Protein AF-A0A1J3IQB8-F1 (afdb_monomer_lite)

Radius of gyration: 18.49 Å; chains: 1; bounding box: 50×34×53 Å

Secondary structure (DSSP, 8-state):
-HHHHHHHSHHHHTT-HHHHHHHHHHHHHHHTSHHHHHHHHHHHHHHHHHHHHHHTS---------------------STTTT----S----EEEEEEETTEEEEEEESS---EEEETTEEEE---SS-B--

Foldseek 3Di:
DLVVQLVPDVCVVVVNSQVSNVVSVVVVLVLCAADNVVVVVVVVVVVVVVVVVCVVDDDDDDPDDDDDDDPPPSDQDDDPRRGGNGDPDDDWDWDWDDDDPDIDIDTDPDDFDWDDDPNDIDGDPPDDDDDD

Structure (mmCIF, N/CA/C/O backbone):
data_AF-A0A1J3IQB8-F1
#
_entry.id   AF-A0A1J3IQB8-F1
#
loop_
_atom_site.group_PDB
_atom_site.id
_atom_site.type_symbol
_atom_site.label_atom_id
_atom_site.label_alt_id
_atom_site.label_comp_id
_atom_site.label_asym_id
_atom_site.label_entity_id
_atom_site.label_seq_id
_atom_site.pdbx_PDB_ins_code
_atom_site.Cartn_x
_atom_site.Cartn_y
_atom_site.Cartn_z
_atom_site.occupancy
_atom_site.B_iso_or_equiv
_atom_site.auth_seq_id
_atom_site.auth_comp_id
_atom_site.auth_asym_id
_atom_site.auth_atom_id
_atom_site.pdbx_PDB_model_num
ATOM 1 N N . TYR A 1 1 ? 1.438 7.984 -3.383 1.00 87.06 1 TYR A N 1
ATOM 2 C CA . TYR A 1 1 ? 0.913 6.784 -4.051 1.00 87.06 1 TYR A CA 1
ATOM 3 C C . TYR A 1 1 ? -0.105 6.001 -3.226 1.00 87.06 1 TYR A C 1
ATOM 5 O O . TYR A 1 1 ? -1.268 6.092 -3.584 1.00 87.06 1 TYR A O 1
ATOM 13 N N . LEU A 1 2 ? 0.22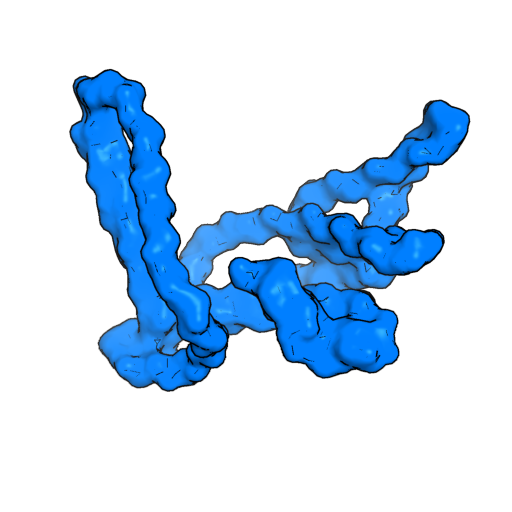1 5.316 -2.115 1.00 90.19 2 LEU A N 1
ATOM 14 C CA . LEU A 1 2 ? -0.756 4.414 -1.456 1.00 90.19 2 LEU A CA 1
ATOM 15 C C . LEU A 1 2 ? -2.108 5.072 -1.109 1.00 90.19 2 LEU A C 1
ATOM 17 O O . LEU A 1 2 ? -3.153 4.547 -1.469 1.00 90.19 2 LEU A O 1
ATOM 21 N N . HIS A 1 3 ? -2.112 6.248 -0.472 1.00 90.88 3 HIS A N 1
ATOM 22 C CA . HIS A 1 3 ? -3.360 6.948 -0.134 1.00 90.88 3 HIS A CA 1
ATOM 23 C C . HIS A 1 3 ? -4.177 7.365 -1.372 1.00 90.88 3 HIS A C 1
ATOM 25 O O . HIS A 1 3 ? -5.402 7.320 -1.328 1.00 90.88 3 HIS A O 1
ATOM 31 N N . GLN A 1 4 ? -3.520 7.732 -2.479 1.00 92.12 4 GLN A N 1
ATOM 32 C CA . GLN A 1 4 ? -4.192 8.044 -3.746 1.00 92.12 4 GLN A CA 1
ATOM 33 C C . GLN A 1 4 ? -4.821 6.784 -4.334 1.00 92.12 4 GLN A C 1
ATOM 35 O O . GLN A 1 4 ? -5.987 6.828 -4.700 1.00 92.12 4 GLN A O 1
ATOM 40 N N . GLN A 1 5 ? -4.093 5.659 -4.333 1.00 93.06 5 GLN A N 1
ATOM 41 C CA . GLN A 1 5 ? -4.600 4.366 -4.806 1.00 93.06 5 GLN A CA 1
ATOM 42 C C . GLN A 1 5 ? -5.795 3.870 -3.980 1.00 93.06 5 GLN A C 1
ATOM 44 O O . GLN A 1 5 ? -6.687 3.223 -4.521 1.00 93.06 5 GLN A O 1
ATOM 49 N N . VAL A 1 6 ? -5.836 4.174 -2.678 1.00 93.06 6 VAL A N 1
ATOM 50 C CA . VAL A 1 6 ? -6.985 3.844 -1.816 1.00 93.06 6 VAL A CA 1
ATOM 51 C C . VAL A 1 6 ? -8.200 4.668 -2.223 1.00 93.06 6 VAL A C 1
ATOM 53 O O . VAL A 1 6 ? -9.287 4.122 -2.397 1.00 93.06 6 VAL A O 1
ATOM 56 N N . LEU A 1 7 ? -8.021 5.979 -2.392 1.00 92.88 7 LEU A N 1
ATOM 57 C CA . LEU A 1 7 ? -9.111 6.900 -2.714 1.00 92.88 7 LEU A CA 1
ATOM 58 C C . LEU A 1 7 ? -9.630 6.740 -4.149 1.00 92.88 7 LEU A C 1
ATOM 60 O O . LEU A 1 7 ? -10.819 6.945 -4.376 1.00 92.88 7 LEU A O 1
ATOM 64 N N . SER A 1 8 ? -8.766 6.379 -5.100 1.00 91.50 8 SER A N 1
ATOM 65 C CA . SER A 1 8 ? -9.137 6.168 -6.503 1.00 91.50 8 SER A CA 1
ATOM 66 C C . SER A 1 8 ? -9.822 4.823 -6.756 1.00 91.50 8 SER A C 1
ATOM 68 O O . SER A 1 8 ? -10.451 4.649 -7.798 1.00 91.50 8 SER A O 1
ATOM 70 N N . ASN A 1 9 ? -9.724 3.865 -5.827 1.00 92.88 9 ASN A N 1
ATOM 71 C CA . ASN A 1 9 ? -10.316 2.543 -5.998 1.00 92.88 9 ASN A CA 1
ATOM 72 C C . ASN A 1 9 ? -11.848 2.583 -5.886 1.00 92.88 9 ASN A C 1
ATOM 74 O O . ASN A 1 9 ? -12.398 3.080 -4.902 1.00 92.88 9 ASN A O 1
ATOM 78 N N . GLU A 1 10 ? -12.544 1.948 -6.827 1.00 94.75 10 GLU A N 1
ATOM 79 C CA . GLU A 1 10 ? -14.010 1.846 -6.827 1.00 94.75 10 GLU A CA 1
ATOM 80 C C . GLU A 1 10 ? -14.574 1.227 -5.538 1.00 94.75 10 GLU A C 1
ATOM 82 O O . GLU A 1 10 ? -15.630 1.641 -5.057 1.00 94.75 10 GLU A O 1
ATOM 87 N N . ALA A 1 11 ? -13.848 0.286 -4.919 1.00 94.25 11 ALA A N 1
ATOM 88 C CA . ALA A 1 11 ? -14.257 -0.318 -3.653 1.00 94.25 11 ALA A CA 1
ATOM 89 C C . ALA A 1 11 ? -14.361 0.728 -2.530 1.00 94.25 11 ALA A C 1
ATOM 91 O O . ALA A 1 11 ? -15.264 0.656 -1.698 1.00 94.25 11 ALA A O 1
ATOM 92 N N . TYR A 1 12 ? -13.500 1.751 -2.540 1.00 93.75 12 TYR A N 1
ATOM 93 C CA . TYR A 1 12 ? -13.558 2.835 -1.562 1.00 93.75 12 TYR A CA 1
ATOM 94 C C . TYR A 1 12 ? -14.823 3.677 -1.734 1.00 93.75 12 TYR A C 1
ATOM 96 O O . TYR A 1 12 ? -15.498 3.982 -0.746 1.00 93.75 12 TYR A O 1
ATOM 104 N N . ALA A 1 13 ? -15.180 3.999 -2.982 1.00 93.00 13 ALA A N 1
ATOM 105 C CA . ALA A 1 13 ? -16.410 4.716 -3.312 1.00 93.00 13 ALA A CA 1
ATOM 106 C C . ALA A 1 13 ? -17.663 3.908 -2.927 1.00 93.00 13 ALA A C 1
ATOM 108 O O . ALA A 1 13 ? -18.609 4.468 -2.373 1.00 93.00 13 ALA A O 1
ATOM 109 N N . ALA A 1 14 ? -17.629 2.584 -3.108 1.00 95.06 14 ALA A N 1
ATOM 110 C CA . ALA A 1 14 ? -18.661 1.658 -2.636 1.00 95.06 14 ALA A CA 1
ATOM 111 C C . ALA A 1 14 ? -18.691 1.492 -1.099 1.00 95.06 14 ALA A C 1
ATOM 113 O O . ALA A 1 14 ? -19.596 0.868 -0.547 1.00 95.06 14 ALA A O 1
ATOM 114 N N . GLY A 1 15 ? -17.718 2.066 -0.387 1.00 91.88 15 GLY A N 1
ATOM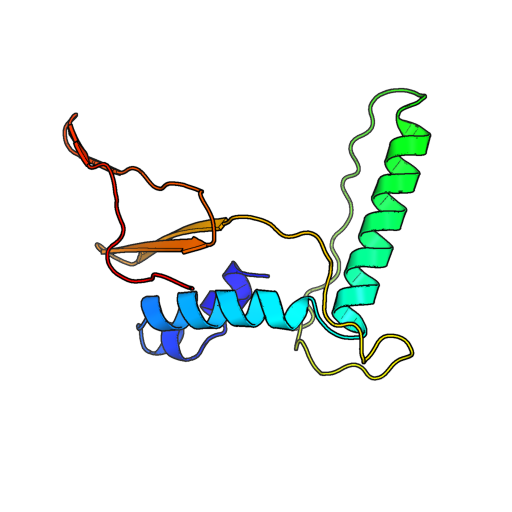 115 C CA . GLY A 1 15 ? -17.605 2.019 1.066 1.00 91.88 15 GLY A CA 1
ATOM 116 C C . GLY A 1 15 ? -16.882 0.790 1.622 1.00 91.88 15 GLY A C 1
ATOM 117 O O . GLY A 1 15 ? -16.726 0.704 2.843 1.00 91.88 15 GLY A O 1
ATOM 118 N N . ASP A 1 16 ? -16.396 -0.100 0.760 1.00 93.44 16 ASP A N 1
ATOM 119 C CA . ASP A 1 16 ? -15.542 -1.233 1.101 1.00 93.44 16 ASP A CA 1
ATOM 120 C C . ASP A 1 16 ? -14.070 -0.796 1.189 1.00 93.44 16 ASP A C 1
ATOM 122 O O . ASP A 1 16 ? -13.247 -0.957 0.281 1.00 93.44 16 ASP A O 1
ATOM 126 N N . VAL A 1 17 ? -13.742 -0.204 2.338 1.00 92.69 17 VAL A N 1
ATOM 127 C CA . VAL A 1 17 ? -12.392 0.284 2.650 1.00 92.69 17 VAL A CA 1
ATOM 128 C C . VAL A 1 17 ? -11.379 -0.865 2.715 1.00 92.69 17 VAL A C 1
ATOM 130 O O . VAL A 1 17 ? -10.214 -0.660 2.386 1.00 92.69 17 VAL A O 1
ATOM 133 N N . GLY A 1 18 ? -11.806 -2.066 3.120 1.00 91.50 18 GLY A N 1
ATOM 134 C CA . GLY A 1 18 ? -10.924 -3.225 3.248 1.00 91.50 18 GLY A CA 1
ATOM 135 C C . GLY A 1 18 ? -10.401 -3.688 1.891 1.00 91.50 18 GLY A C 1
ATOM 136 O O . GLY A 1 18 ? -9.188 -3.760 1.693 1.00 91.50 18 GLY A O 1
ATOM 137 N N . THR A 1 19 ? -11.305 -3.922 0.938 1.00 93.62 19 THR A N 1
ATOM 138 C CA . THR A 1 19 ? -10.929 -4.307 -0.430 1.00 93.62 19 THR A CA 1
ATOM 139 C C . THR A 1 19 ? -10.146 -3.204 -1.134 1.00 93.62 19 THR A C 1
ATOM 141 O O . THR A 1 19 ? -9.188 -3.501 -1.847 1.00 93.62 19 THR A O 1
ATOM 144 N N . SER A 1 20 ? -10.505 -1.932 -0.917 1.00 95.06 20 SER A N 1
ATOM 145 C CA . SER A 1 20 ? -9.725 -0.805 -1.443 1.00 95.06 20 SER A CA 1
ATOM 146 C C . SER A 1 20 ? -8.279 -0.855 -0.944 1.00 95.06 20 SER A C 1
ATOM 148 O O . SER A 1 20 ? -7.369 -0.907 -1.766 1.00 95.06 20 SER A O 1
ATOM 150 N N . LEU A 1 21 ? -8.061 -0.955 0.376 1.00 93.94 21 LEU A N 1
ATOM 151 C CA . LEU A 1 21 ? -6.720 -1.061 0.958 1.00 93.94 21 LEU A CA 1
ATOM 152 C C . LEU A 1 21 ? -5.937 -2.235 0.369 1.00 93.94 21 LEU A C 1
ATOM 154 O O . LEU A 1 21 ? -4.805 -2.039 -0.065 1.00 93.94 21 LEU A O 1
ATOM 158 N N . GLN A 1 22 ? -6.537 -3.427 0.303 1.00 93.19 22 GLN A N 1
ATOM 159 C CA . GLN A 1 22 ? -5.891 -4.608 -0.273 1.00 93.19 22 GLN A CA 1
ATOM 160 C C . GLN A 1 22 ? -5.443 -4.365 -1.719 1.00 93.19 22 GLN A C 1
ATOM 162 O O . GLN A 1 22 ? -4.282 -4.594 -2.055 1.00 93.19 22 GLN A O 1
ATOM 167 N N . LYS A 1 23 ? -6.352 -3.883 -2.574 1.00 93.62 23 LYS A N 1
ATOM 168 C CA . LYS A 1 23 ? -6.046 -3.599 -3.980 1.00 93.62 23 LYS A CA 1
ATOM 169 C C . LYS A 1 23 ? -4.977 -2.521 -4.118 1.00 93.62 23 LYS A C 1
ATOM 171 O O . LYS A 1 23 ? -4.145 -2.614 -5.010 1.00 93.62 23 LYS A O 1
ATOM 176 N N . SER A 1 24 ? -4.961 -1.523 -3.237 1.00 94.00 24 SER A N 1
ATOM 177 C CA . SER A 1 24 ? -3.930 -0.487 -3.248 1.00 94.00 24 SER A CA 1
ATOM 178 C C . SER A 1 24 ? -2.548 -1.020 -2.888 1.00 94.00 24 SER A C 1
ATOM 180 O O . SER A 1 24 ? -1.584 -0.561 -3.487 1.00 94.00 24 SER A O 1
ATOM 182 N N . PHE A 1 25 ? -2.428 -1.977 -1.960 1.00 93.25 25 PHE A N 1
ATOM 183 C CA . PHE A 1 25 ? -1.139 -2.621 -1.674 1.00 93.25 25 PHE A CA 1
ATOM 184 C C . PHE A 1 25 ? -0.606 -3.372 -2.895 1.00 93.25 25 PHE A C 1
ATOM 186 O O . PHE A 1 25 ? 0.509 -3.098 -3.321 1.00 93.25 25 PHE A O 1
ATOM 193 N N . PHE A 1 26 ? -1.425 -4.216 -3.529 1.00 92.25 26 PHE A N 1
ATOM 194 C CA . PHE A 1 26 ? -1.008 -4.896 -4.761 1.00 92.25 26 PHE A CA 1
ATOM 195 C C . PHE A 1 26 ? -0.672 -3.913 -5.878 1.00 92.25 26 PHE A C 1
ATOM 197 O O . PHE A 1 26 ? 0.323 -4.080 -6.577 1.00 92.25 26 PHE A O 1
ATOM 204 N N . ARG A 1 27 ? -1.458 -2.840 -6.008 1.00 92.62 27 ARG A N 1
ATOM 205 C CA . ARG A 1 27 ? -1.189 -1.816 -7.010 1.00 92.62 27 ARG A CA 1
ATOM 206 C C . ARG A 1 27 ? 0.145 -1.117 -6.763 1.00 92.62 27 ARG A C 1
ATOM 208 O O . ARG A 1 27 ? 0.860 -0.852 -7.718 1.00 92.62 27 ARG A O 1
ATOM 215 N N . MET A 1 28 ? 0.504 -0.841 -5.509 1.00 91.56 28 MET A N 1
ATOM 216 C CA . MET A 1 28 ? 1.822 -0.296 -5.172 1.00 91.56 28 MET A CA 1
ATOM 217 C C . MET A 1 28 ? 2.957 -1.227 -5.615 1.00 91.56 28 MET A C 1
ATOM 219 O O . MET A 1 28 ? 3.961 -0.728 -6.118 1.00 91.56 28 MET A O 1
ATOM 223 N N . ASP A 1 29 ? 2.786 -2.543 -5.479 1.00 90.56 29 ASP A N 1
ATOM 224 C CA . ASP A 1 29 ? 3.783 -3.526 -5.919 1.00 90.56 29 ASP A CA 1
ATOM 225 C C . ASP A 1 29 ? 3.903 -3.569 -7.449 1.00 90.56 29 ASP A C 1
ATOM 227 O O . ASP A 1 29 ? 5.009 -3.510 -7.984 1.00 90.56 29 ASP A O 1
ATOM 231 N N . GLU A 1 30 ? 2.777 -3.565 -8.167 1.00 91.31 30 GLU A N 1
ATOM 232 C CA . GLU A 1 30 ? 2.754 -3.476 -9.636 1.00 91.31 30 GLU A CA 1
ATOM 233 C C . GLU A 1 30 ? 3.419 -2.192 -10.149 1.00 91.31 30 GLU A C 1
ATOM 235 O O . GLU A 1 30 ? 4.138 -2.203 -11.145 1.00 91.31 30 GLU A O 1
ATOM 240 N N . MET A 1 31 ? 3.199 -1.066 -9.463 1.00 91.00 31 MET A N 1
ATOM 241 C CA . MET A 1 31 ? 3.758 0.235 -9.839 1.00 91.00 31 MET A CA 1
ATOM 242 C C . MET A 1 31 ? 5.292 0.274 -9.760 1.00 91.00 31 MET A C 1
ATOM 244 O O . MET A 1 31 ? 5.903 1.142 -10.387 1.00 91.00 31 MET A O 1
ATOM 248 N N . MET A 1 32 ? 5.918 -0.646 -9.017 1.00 90.44 32 MET A N 1
ATOM 249 C CA . MET A 1 32 ? 7.376 -0.775 -8.939 1.00 90.44 32 MET A CA 1
ATOM 250 C C . MET A 1 32 ? 7.980 -1.558 -10.112 1.00 90.44 32 MET A C 1
ATOM 252 O O . MET A 1 32 ? 9.203 -1.580 -10.252 1.00 90.44 32 MET A O 1
ATOM 256 N N . GLN A 1 33 ? 7.155 -2.175 -10.956 1.00 91.94 33 GLN A N 1
ATOM 257 C CA . GLN A 1 33 ? 7.589 -2.948 -12.116 1.00 91.94 33 GLN A CA 1
ATOM 258 C C . GLN A 1 33 ? 7.627 -2.090 -13.390 1.00 91.94 33 GLN A C 1
ATOM 260 O O . GLN A 1 33 ? 7.038 -1.006 -13.476 1.00 91.94 33 GLN A O 1
ATOM 265 N N . GLY A 1 34 ? 8.335 -2.589 -14.398 1.00 92.50 34 GLY A N 1
ATOM 266 C CA . GLY A 1 34 ? 8.419 -1.999 -15.728 1.00 92.50 34 GLY A CA 1
ATOM 267 C C . GLY A 1 34 ? 9.153 -0.657 -15.799 1.00 92.50 34 GLY A C 1
ATOM 268 O O . GLY A 1 34 ? 9.798 -0.192 -14.854 1.00 92.50 34 GLY A O 1
ATOM 269 N N . GLN A 1 35 ? 9.036 -0.015 -16.965 1.00 92.12 35 GLN A N 1
ATOM 270 C CA . GLN A 1 35 ? 9.837 1.149 -17.351 1.00 92.12 35 GLN A CA 1
ATOM 271 C C . GLN A 1 35 ? 9.693 2.316 -16.370 1.00 92.12 35 GLN A C 1
ATOM 273 O O . GLN A 1 35 ? 10.680 2.952 -15.989 1.00 92.12 35 GLN A O 1
ATOM 278 N N . ARG A 1 36 ? 8.455 2.622 -15.970 1.00 91.00 36 ARG A N 1
ATOM 279 C CA . ARG A 1 36 ? 8.163 3.753 -15.087 1.00 91.00 36 ARG A CA 1
ATOM 280 C C . ARG A 1 36 ? 8.676 3.511 -13.670 1.00 91.00 36 ARG A C 1
ATOM 282 O O . ARG A 1 36 ? 9.320 4.405 -13.121 1.00 91.00 36 ARG A O 1
ATOM 289 N N . GLY A 1 37 ? 8.439 2.319 -13.116 1.00 90.31 37 GLY A N 1
ATOM 290 C CA . GLY A 1 37 ? 8.948 1.930 -11.800 1.00 90.31 37 GLY A CA 1
ATOM 291 C C . GLY A 1 37 ? 10.473 2.021 -11.745 1.00 90.31 37 GLY A C 1
ATOM 292 O O . GLY A 1 37 ? 11.029 2.656 -10.846 1.00 90.31 37 GLY A O 1
ATOM 293 N N . TRP A 1 38 ? 11.148 1.503 -12.778 1.00 92.19 38 TRP A N 1
ATOM 294 C CA . TRP A 1 38 ? 12.598 1.624 -12.923 1.00 92.19 38 TRP A CA 1
ATOM 295 C C . TRP A 1 38 ? 13.065 3.087 -12.972 1.00 92.19 38 TRP A C 1
ATOM 297 O O . TRP A 1 38 ? 13.990 3.466 -12.254 1.00 92.19 38 TRP A O 1
ATOM 307 N N . ARG A 1 39 ? 12.407 3.940 -13.773 1.00 91.50 39 ARG A N 1
ATOM 308 C CA . ARG A 1 39 ? 12.768 5.361 -13.921 1.00 91.50 39 ARG A CA 1
ATOM 309 C C . ARG A 1 39 ? 12.641 6.128 -12.607 1.00 91.50 39 ARG A C 1
ATOM 311 O O . ARG A 1 39 ? 13.536 6.902 -12.271 1.00 91.50 39 ARG A O 1
ATOM 318 N N . GLU A 1 40 ? 11.542 5.948 -11.875 1.00 89.62 40 GLU A N 1
ATOM 319 C CA . GLU A 1 40 ? 11.344 6.629 -10.588 1.00 89.62 40 GLU A CA 1
ATOM 320 C C . GLU A 1 40 ? 12.408 6.211 -9.562 1.00 89.62 40 GLU A C 1
ATOM 322 O O . GLU A 1 40 ? 12.950 7.068 -8.858 1.00 89.62 40 GLU A O 1
ATOM 327 N N . LEU A 1 41 ? 12.785 4.928 -9.546 1.00 88.44 41 LEU A N 1
ATOM 328 C CA . LEU A 1 41 ? 13.875 4.417 -8.711 1.00 88.44 41 LEU A CA 1
ATOM 329 C C . LEU A 1 41 ? 15.247 4.953 -9.133 1.00 88.44 41 LEU A C 1
ATOM 331 O O . LEU A 1 41 ? 16.026 5.343 -8.266 1.00 88.44 41 LEU A O 1
ATOM 335 N N . ALA A 1 42 ? 15.541 5.028 -10.432 1.00 88.12 42 ALA A N 1
ATOM 336 C CA . ALA A 1 42 ? 16.798 5.581 -10.937 1.00 88.12 42 ALA A CA 1
ATOM 337 C C . ALA A 1 42 ? 16.962 7.057 -10.535 1.00 88.12 42 ALA A C 1
ATOM 339 O O . ALA A 1 42 ? 17.993 7.445 -9.989 1.00 88.12 42 ALA A O 1
ATOM 340 N N . ILE A 1 43 ? 15.904 7.864 -10.692 1.00 88.31 43 ILE A N 1
ATOM 341 C CA . ILE A 1 43 ? 15.889 9.271 -10.260 1.00 88.31 43 ILE A CA 1
ATOM 342 C C . ILE A 1 43 ? 16.126 9.384 -8.750 1.00 88.31 43 ILE A C 1
ATOM 344 O O . ILE A 1 43 ? 16.819 10.298 -8.292 1.00 88.31 43 ILE A O 1
ATOM 348 N N . LEU A 1 44 ? 15.536 8.487 -7.957 1.00 85.06 44 LEU A N 1
ATOM 349 C CA . LEU A 1 44 ? 15.754 8.459 -6.515 1.00 85.06 44 LEU A CA 1
ATOM 350 C C . LEU A 1 44 ? 17.202 8.076 -6.171 1.00 85.06 44 LEU A C 1
ATOM 352 O O . LEU A 1 44 ? 17.818 8.753 -5.349 1.00 85.06 44 LEU A O 1
ATOM 356 N N . GLY A 1 45 ? 17.757 7.055 -6.825 1.00 84.00 45 GLY A N 1
ATOM 357 C CA . GLY A 1 45 ? 19.151 6.637 -6.674 1.00 84.00 45 GLY A CA 1
ATOM 358 C C . GLY A 1 45 ? 20.132 7.765 -6.995 1.00 84.00 45 GLY A C 1
ATOM 359 O O . GLY A 1 45 ? 21.031 8.045 -6.206 1.00 84.00 45 GLY A O 1
ATOM 360 N N . ASP A 1 46 ? 19.900 8.503 -8.080 1.00 84.56 46 ASP A N 1
ATOM 361 C CA . ASP A 1 46 ? 20.708 9.668 -8.453 1.00 84.56 46 ASP A CA 1
ATOM 362 C C . ASP A 1 46 ? 20.646 10.786 -7.407 1.00 84.56 46 ASP A C 1
ATOM 364 O O . ASP A 1 46 ? 21.658 11.424 -7.107 1.00 84.56 46 ASP A O 1
ATOM 368 N N . LYS A 1 47 ? 19.465 11.036 -6.826 1.00 82.75 47 LYS A N 1
ATOM 369 C CA . LYS A 1 47 ? 19.310 12.002 -5.726 1.00 82.75 47 LYS A CA 1
ATOM 370 C C . LYS A 1 47 ? 20.071 11.558 -4.481 1.00 82.75 47 LYS A C 1
ATOM 372 O O . LYS A 1 47 ? 20.699 12.399 -3.843 1.00 82.75 47 LYS A O 1
ATOM 377 N N . ILE A 1 48 ? 20.042 10.266 -4.154 1.00 78.88 48 ILE A N 1
ATOM 378 C CA . ILE A 1 48 ? 20.784 9.703 -3.020 1.00 78.88 48 ILE A CA 1
ATOM 379 C C . ILE A 1 48 ? 22.289 9.827 -3.258 1.00 78.88 48 ILE A C 1
ATOM 381 O O . ILE A 1 48 ? 22.986 10.300 -2.370 1.00 78.88 48 ILE A O 1
ATOM 385 N N . ASN A 1 49 ? 22.780 9.504 -4.456 1.00 75.12 49 ASN A N 1
ATOM 386 C CA . ASN A 1 49 ? 24.198 9.631 -4.804 1.00 75.12 49 ASN A CA 1
ATOM 387 C C . ASN A 1 49 ? 24.684 11.090 -4.748 1.00 75.12 49 ASN A C 1
ATOM 389 O O . ASN A 1 49 ? 25.772 11.378 -4.248 1.00 75.12 49 ASN A O 1
ATOM 393 N N . LYS A 1 50 ? 23.862 12.040 -5.215 1.00 74.75 50 LYS A N 1
ATOM 394 C CA . LYS A 1 50 ? 24.142 13.478 -5.069 1.00 74.75 50 LYS A CA 1
ATOM 395 C C . LYS A 1 50 ? 24.151 13.906 -3.603 1.00 74.75 50 LYS A C 1
ATOM 397 O O . LYS A 1 50 ? 25.013 14.684 -3.210 1.00 74.75 50 LYS A O 1
ATOM 402 N N . PHE A 1 51 ? 23.226 13.385 -2.796 1.00 68.81 51 PHE A N 1
ATOM 403 C CA . PHE A 1 51 ? 23.187 13.650 -1.361 1.00 68.81 51 PHE A CA 1
ATOM 404 C C . PHE A 1 51 ? 24.417 13.073 -0.656 1.00 68.81 51 PHE A C 1
ATOM 406 O O . PHE A 1 51 ? 25.078 13.809 0.061 1.00 68.81 51 PHE A O 1
ATOM 413 N N . SER A 1 52 ? 24.806 11.820 -0.910 1.00 65.06 52 SER A N 1
ATOM 414 C CA . SER A 1 52 ? 26.019 11.230 -0.330 1.00 65.06 52 SER A CA 1
ATOM 415 C C . SER A 1 52 ? 27.287 11.980 -0.737 1.00 65.06 52 SER A C 1
ATOM 417 O O . SER A 1 52 ? 28.157 12.171 0.103 1.00 65.06 52 SER A O 1
ATOM 419 N N . GLY A 1 53 ? 27.364 12.479 -1.977 1.00 60.22 53 GLY A N 1
ATOM 420 C CA . GLY A 1 53 ? 28.455 13.356 -2.418 1.00 60.22 53 GLY A CA 1
ATOM 421 C C . GLY A 1 53 ? 28.455 14.742 -1.754 1.00 60.22 53 GLY A C 1
ATOM 422 O O . GLY A 1 53 ? 29.503 15.366 -1.649 1.00 60.22 53 GLY A O 1
ATOM 423 N N . MET A 1 54 ? 27.304 15.219 -1.268 1.00 57.00 54 MET A N 1
ATOM 424 C CA . MET A 1 54 ? 27.169 16.460 -0.491 1.00 57.00 54 MET A CA 1
ATOM 425 C C . MET A 1 54 ? 27.328 16.255 1.027 1.00 57.00 54 MET A C 1
ATOM 427 O O . MET A 1 54 ? 27.602 17.217 1.737 1.00 57.00 54 MET A O 1
ATOM 431 N N . ILE A 1 55 ? 27.196 15.030 1.552 1.00 51.69 55 ILE A N 1
ATOM 432 C CA . ILE A 1 55 ? 27.386 14.734 2.987 1.00 51.69 55 ILE A CA 1
ATOM 433 C C . ILE A 1 55 ? 28.858 14.874 3.418 1.00 51.69 55 ILE A C 1
ATOM 435 O O . ILE A 1 55 ? 29.119 15.071 4.603 1.00 51.69 55 ILE A O 1
ATOM 439 N N . GLU A 1 56 ? 29.820 14.900 2.488 1.00 53.72 56 GLU A N 1
ATOM 440 C CA . GLU A 1 56 ? 31.191 15.345 2.795 1.00 53.72 56 GLU A CA 1
ATOM 441 C C . GLU A 1 56 ? 31.298 16.852 3.121 1.00 53.72 56 GLU A C 1
ATOM 443 O O . GLU A 1 56 ? 32.349 17.316 3.558 1.00 53.72 56 GLU A O 1
ATOM 448 N N . GLY A 1 57 ? 30.216 17.631 3.001 1.00 53.62 57 GLY A N 1
ATOM 449 C CA . GLY A 1 57 ? 30.209 19.048 3.353 1.00 53.62 57 GLY A CA 1
ATOM 450 C C . GLY A 1 57 ? 28.833 19.567 3.760 1.00 53.62 57 GLY A C 1
ATOM 451 O O . GLY A 1 57 ? 28.111 20.104 2.935 1.00 53.62 57 GLY A O 1
ATOM 452 N N . PHE A 1 58 ? 28.534 19.498 5.061 1.00 43.47 58 PHE A N 1
ATOM 453 C CA . PHE A 1 58 ? 27.561 20.344 5.774 1.00 43.47 58 PHE A CA 1
ATOM 454 C C . PHE A 1 58 ? 26.095 20.367 5.270 1.00 43.47 58 PHE A C 1
ATOM 456 O O . PHE A 1 58 ? 25.740 21.035 4.308 1.00 43.47 58 PHE A O 1
ATOM 463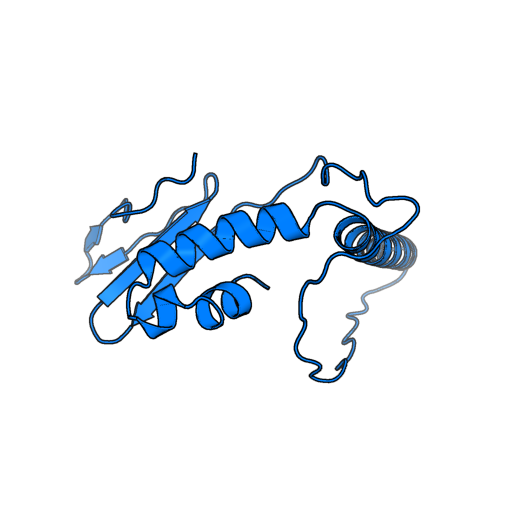 N N . ILE A 1 59 ? 25.223 19.714 6.054 1.00 57.28 59 ILE A N 1
ATOM 464 C CA . ILE A 1 59 ? 23.794 20.005 6.317 1.00 57.28 59 ILE A CA 1
ATOM 465 C C . ILE A 1 59 ? 23.076 20.853 5.243 1.00 57.28 59 ILE A C 1
ATOM 467 O O . ILE A 1 59 ? 23.059 22.081 5.322 1.00 57.28 59 ILE A O 1
ATOM 471 N N . TRP A 1 60 ? 22.354 20.209 4.319 1.00 42.12 60 TRP A N 1
ATOM 472 C CA . TRP A 1 60 ? 21.325 20.897 3.530 1.00 42.12 60 TRP A CA 1
ATOM 473 C C . TRP A 1 60 ? 20.102 20.011 3.250 1.00 42.12 60 TRP A C 1
ATOM 475 O O . TRP A 1 60 ? 20.208 18.931 2.671 1.00 42.12 60 TRP A O 1
ATOM 485 N N . SER A 1 61 ? 18.921 20.507 3.633 1.00 51.28 61 SER A N 1
ATOM 486 C CA . SER A 1 61 ? 17.601 19.940 3.327 1.00 51.28 61 SER A CA 1
ATOM 487 C C . SER A 1 61 ? 17.111 20.435 1.961 1.00 51.28 61 SER A C 1
ATOM 489 O O . SER A 1 61 ? 16.863 21.637 1.827 1.00 51.28 61 SER A O 1
ATOM 491 N N . PRO A 1 62 ? 16.863 19.583 0.948 1.00 45.78 62 PRO A N 1
ATOM 492 C CA . PRO A 1 62 ? 16.175 20.044 -0.240 1.00 45.78 62 PRO A CA 1
ATOM 493 C C . PRO A 1 62 ? 14.664 19.943 -0.027 1.00 45.78 62 PRO A C 1
ATOM 495 O O . PRO A 1 62 ? 14.056 18.877 -0.116 1.00 45.78 62 PRO A O 1
ATOM 498 N N . ARG A 1 63 ? 14.043 21.107 0.190 1.00 58.56 63 ARG A N 1
ATOM 499 C CA . ARG A 1 63 ? 12.706 21.370 -0.347 1.00 58.56 63 ARG A CA 1
ATOM 500 C C . ARG A 1 63 ? 12.805 21.272 -1.874 1.00 58.56 63 ARG A C 1
ATOM 502 O O . ARG A 1 63 ? 13.541 22.020 -2.508 1.00 58.56 63 ARG A O 1
ATOM 509 N N . SER A 1 64 ? 12.087 20.331 -2.462 1.00 41.81 64 SER A N 1
ATOM 510 C CA . SER A 1 64 ? 11.839 20.210 -3.902 1.00 41.81 64 SER A CA 1
ATOM 511 C C . SER A 1 64 ? 10.483 19.531 -4.001 1.00 41.81 64 SER A C 1
ATOM 513 O O . SER A 1 64 ? 10.316 18.451 -3.451 1.00 41.81 64 SER A O 1
ATOM 515 N N . GLY A 1 65 ? 9.439 20.105 -4.569 1.00 39.34 65 GLY A N 1
ATOM 516 C CA . GLY A 1 65 ? 9.327 21.133 -5.591 1.00 39.34 65 GLY A CA 1
ATOM 517 C C . GLY A 1 65 ? 8.057 20.720 -6.324 1.00 39.34 65 GLY A C 1
ATOM 518 O O . GLY A 1 65 ? 8.035 19.645 -6.925 1.00 39.34 65 GLY A O 1
ATOM 519 N N . ASP A 1 66 ? 6.989 21.493 -6.140 1.00 49.62 66 ASP A N 1
ATOM 520 C CA . ASP A 1 66 ? 5.643 21.202 -6.630 1.00 49.62 66 ASP A CA 1
ATOM 521 C C . ASP A 1 66 ? 5.668 20.872 -8.125 1.00 49.62 66 ASP A C 1
ATOM 523 O O . ASP A 1 66 ? 5.904 21.734 -8.970 1.00 49.62 66 ASP A O 1
ATOM 527 N N . SER A 1 67 ? 5.429 19.604 -8.455 1.00 44.06 67 SER A N 1
ATOM 528 C CA . SER A 1 67 ? 5.163 19.176 -9.823 1.00 44.06 67 SER A CA 1
ATOM 529 C C . SER A 1 67 ? 3.664 18.985 -9.961 1.00 44.06 67 SER A C 1
ATOM 531 O O . SER A 1 67 ? 3.061 18.121 -9.330 1.00 44.06 67 SER A O 1
ATOM 533 N N . ALA A 1 68 ? 3.101 19.897 -10.744 1.00 40.06 68 ALA A N 1
ATOM 534 C CA . ALA A 1 68 ? 1.712 20.063 -11.120 1.00 40.06 68 ALA A CA 1
ATOM 535 C C . ALA A 1 68 ? 0.865 18.779 -11.151 1.00 40.06 68 ALA A C 1
ATOM 537 O O . ALA A 1 68 ? 1.226 17.756 -11.728 1.00 40.06 68 ALA A O 1
ATOM 538 N N . ASN A 1 69 ? -0.328 18.945 -10.586 1.00 44.34 69 ASN A N 1
ATOM 539 C CA . ASN A 1 69 ? -1.481 18.060 -10.517 1.00 44.34 69 ASN A CA 1
ATOM 540 C C . ASN A 1 69 ? -1.976 17.618 -11.917 1.00 44.34 69 ASN A C 1
ATOM 542 O O . ASN A 1 69 ? -3.007 18.085 -12.398 1.00 44.34 69 ASN A O 1
ATOM 546 N N . LYS A 1 70 ? -1.231 16.745 -12.604 1.00 47.16 70 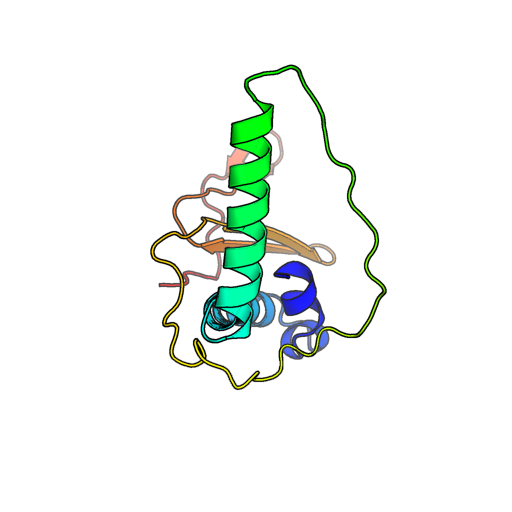LYS A N 1
ATOM 547 C CA . LYS A 1 70 ? -1.794 15.872 -13.642 1.00 47.16 70 LYS A CA 1
ATOM 548 C C . LYS A 1 70 ? -2.378 14.648 -12.933 1.00 47.16 70 LYS A C 1
ATOM 550 O O . LYS A 1 70 ? -1.692 14.121 -12.059 1.00 47.16 70 LYS A O 1
ATOM 555 N N . PRO A 1 71 ? -3.589 14.179 -13.288 1.00 46.50 71 PRO A N 1
ATOM 556 C CA . PRO A 1 71 ? -4.038 12.871 -12.836 1.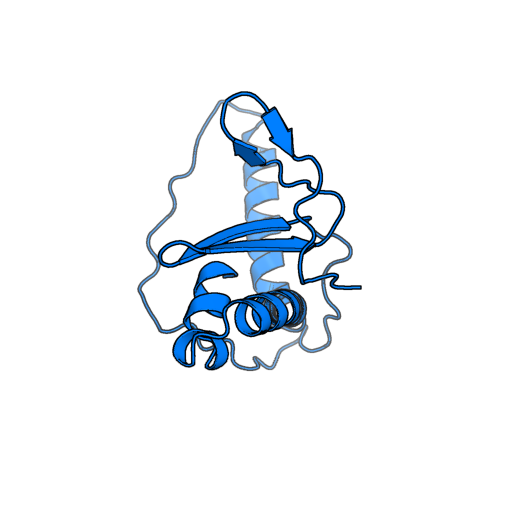00 46.50 71 PRO A CA 1
ATOM 557 C C . PRO A 1 71 ? -2.987 11.861 -13.299 1.00 46.50 71 PRO A C 1
ATOM 559 O O . PRO A 1 71 ? -2.733 11.717 -14.496 1.00 46.50 71 PRO A O 1
ATOM 562 N N . ASP A 1 72 ? -2.299 11.253 -12.341 1.00 58.44 72 ASP A N 1
ATOM 563 C CA . ASP A 1 72 ? -1.235 10.285 -12.550 1.00 58.44 72 ASP A CA 1
ATOM 564 C C . ASP A 1 72 ? -1.852 8.943 -12.938 1.00 58.44 72 ASP A C 1
ATOM 566 O O . ASP A 1 72 ? -1.734 7.951 -12.225 1.00 58.44 72 ASP A O 1
ATOM 570 N N . ALA A 1 73 ? -2.519 8.906 -14.093 1.00 64.19 73 ALA A N 1
ATOM 571 C CA . ALA A 1 73 ? -2.874 7.648 -14.723 1.00 64.19 73 ALA A CA 1
ATOM 572 C C . ALA A 1 73 ? -1.569 6.851 -14.869 1.00 64.19 73 ALA A C 1
ATOM 574 O O . ALA A 1 73 ? -0.626 7.260 -15.556 1.00 64.19 73 ALA A O 1
ATOM 575 N N . TRP A 1 74 ? -1.432 5.798 -14.063 1.00 76.06 74 TRP A N 1
ATOM 576 C CA . TRP A 1 74 ? -0.232 4.968 -14.003 1.00 76.06 74 TRP A CA 1
ATOM 577 C C . TRP A 1 74 ? -0.257 3.976 -15.162 1.00 76.06 74 TRP A C 1
ATOM 579 O O . TRP A 1 74 ? -0.312 2.760 -14.968 1.00 76.06 74 TRP A O 1
ATOM 589 N N . ASP A 1 75 ? -0.326 4.545 -16.362 1.00 77.19 75 ASP A N 1
ATOM 590 C CA . ASP A 1 75 ? -0.467 3.836 -17.620 1.00 77.19 75 ASP A CA 1
ATOM 591 C C . ASP A 1 75 ? 0.828 3.094 -17.950 1.00 77.19 75 ASP A C 1
ATOM 593 O O . ASP A 1 75 ? 1.918 3.452 -17.489 1.00 77.19 75 ASP A O 1
ATOM 597 N N . PHE A 1 76 ? 0.697 2.032 -18.742 1.00 74.06 76 PHE A N 1
ATOM 598 C CA . PHE A 1 76 ? 1.844 1.280 -19.226 1.00 74.06 76 PHE A CA 1
ATOM 599 C C . PHE A 1 76 ? 2.733 2.182 -20.094 1.00 74.06 76 PHE A C 1
ATOM 601 O O . PHE A 1 76 ? 2.270 2.767 -21.073 1.00 74.06 76 PHE A O 1
ATOM 608 N N . GLU A 1 77 ? 4.013 2.279 -19.736 1.00 81.88 77 GLU A N 1
ATOM 609 C CA . GLU A 1 77 ? 5.034 2.979 -20.516 1.00 81.88 77 GLU A CA 1
ATOM 610 C C . GLU A 1 77 ? 5.971 1.943 -21.151 1.00 81.88 77 GLU A C 1
ATOM 612 O O . GLU A 1 77 ? 6.649 1.196 -20.443 1.00 81.88 77 GLU A O 1
ATOM 617 N N . GLU A 1 78 ? 6.029 1.898 -22.482 1.00 83.62 78 GLU A N 1
ATOM 618 C CA . GLU A 1 78 ? 6.998 1.069 -23.202 1.00 83.62 78 GLU A CA 1
ATOM 619 C C . GLU A 1 78 ? 8.393 1.715 -23.155 1.00 83.62 78 GLU A C 1
ATOM 621 O O . GLU A 1 78 ? 8.541 2.935 -23.257 1.00 83.62 78 GLU A O 1
ATOM 626 N N . GLY A 1 79 ? 9.436 0.903 -22.981 1.00 88.31 79 GLY A N 1
ATOM 627 C CA . GLY A 1 79 ? 10.810 1.388 -22.903 1.00 88.31 79 GLY A CA 1
ATOM 628 C C . GLY A 1 79 ? 11.843 0.288 -22.635 1.00 88.31 79 GLY A C 1
ATOM 629 O O . GLY A 1 79 ? 11.475 -0.880 -22.481 1.00 88.31 79 GLY A O 1
ATOM 630 N N . PRO A 1 80 ? 13.140 0.649 -22.573 1.00 89.62 80 PRO A N 1
ATOM 631 C CA . PRO A 1 80 ? 14.260 -0.295 -22.456 1.00 89.62 80 PRO A CA 1
ATOM 632 C C . PRO A 1 80 ? 14.290 -1.113 -21.154 1.00 89.62 80 PRO A C 1
ATOM 634 O O . PRO A 1 80 ? 15.042 -2.073 -21.063 1.00 89.62 80 PRO A O 1
ATOM 637 N N . HIS A 1 81 ? 13.489 -0.735 -20.160 1.00 90.81 81 HIS A N 1
ATOM 638 C CA . HIS A 1 81 ? 13.319 -1.411 -18.874 1.00 90.81 81 HIS A CA 1
ATOM 639 C C . HIS A 1 81 ? 11.856 -1.827 -18.648 1.00 90.81 81 HIS A C 1
ATOM 641 O O . HIS A 1 81 ? 11.398 -1.925 -17.511 1.00 90.81 81 HIS A O 1
ATOM 647 N N . SER A 1 82 ? 11.085 -2.030 -19.720 1.00 90.62 82 SER A N 1
ATOM 648 C CA . SER A 1 82 ? 9.687 -2.489 -19.646 1.00 90.62 82 SER A CA 1
ATOM 649 C C . SER A 1 82 ? 9.531 -3.875 -19.007 1.00 90.62 82 SER A C 1
ATOM 651 O O . SER A 1 82 ? 8.491 -4.149 -18.416 1.00 90.62 82 SER A O 1
ATOM 653 N N . ASP A 1 83 ? 10.571 -4.705 -19.055 1.00 91.62 83 ASP A N 1
ATOM 654 C CA . ASP A 1 83 ? 10.671 -6.028 -18.434 1.00 91.62 83 ASP A CA 1
ATOM 655 C C . ASP A 1 83 ? 11.248 -6.001 -17.007 1.00 91.62 83 ASP A C 1
ATOM 657 O O . ASP A 1 83 ? 11.458 -7.055 -16.406 1.00 91.62 83 ASP A O 1
ATOM 661 N N . PHE A 1 84 ? 11.500 -4.814 -16.440 1.00 92.56 84 PHE A N 1
ATOM 662 C CA . PHE A 1 84 ? 12.017 -4.678 -15.082 1.00 92.56 84 PHE A CA 1
ATOM 663 C C . PHE A 1 84 ? 11.068 -5.353 -14.071 1.00 92.56 84 PHE A C 1
ATOM 665 O O . PHE A 1 84 ? 9.944 -4.877 -13.881 1.00 92.56 84 PHE A O 1
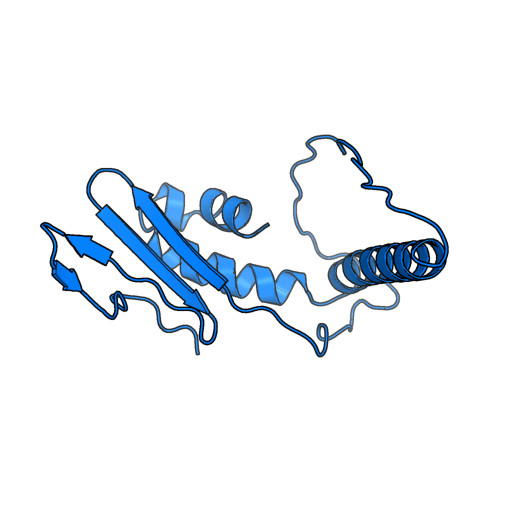ATOM 672 N N . PRO A 1 85 ? 11.496 -6.424 -13.374 1.00 91.12 85 PRO A N 1
ATOM 673 C CA . PRO A 1 85 ? 10.609 -7.214 -12.515 1.00 91.12 85 PRO A CA 1
ATOM 674 C C . PRO A 1 85 ? 10.279 -6.525 -11.181 1.00 91.12 85 PRO A C 1
ATOM 676 O O . PRO A 1 85 ? 9.488 -7.049 -10.396 1.00 91.12 85 PRO A O 1
ATOM 679 N N . GLY A 1 86 ? 10.888 -5.366 -10.919 1.00 91.81 86 GLY A N 1
ATOM 680 C CA . GLY A 1 86 ? 10.840 -4.660 -9.645 1.00 91.81 86 GLY A CA 1
ATOM 681 C C . GLY A 1 86 ? 12.190 -4.670 -8.913 1.00 91.81 86 GLY A C 1
ATOM 682 O O . GLY A 1 86 ? 13.108 -5.411 -9.279 1.00 91.81 86 GLY A O 1
ATOM 683 N N . PRO A 1 87 ? 12.351 -3.812 -7.892 1.00 90.50 87 PRO A N 1
ATOM 684 C CA . PRO A 1 87 ? 13.575 -3.723 -7.102 1.00 90.50 87 PRO A CA 1
ATOM 685 C C . PRO A 1 87 ? 13.789 -4.958 -6.212 1.00 90.50 87 PRO A C 1
ATOM 687 O O . PRO A 1 87 ? 12.850 -5.645 -5.823 1.00 90.50 87 PRO A O 1
ATOM 690 N N . ASN A 1 88 ? 15.043 -5.199 -5.816 1.00 87.56 88 ASN A N 1
ATOM 691 C CA . ASN A 1 88 ? 15.409 -6.223 -4.824 1.00 87.56 88 ASN A CA 1
ATOM 692 C C . ASN A 1 88 ? 15.252 -5.751 -3.365 1.00 87.56 88 ASN A C 1
ATOM 694 O O . ASN A 1 88 ? 15.586 -6.481 -2.432 1.00 87.56 88 ASN A O 1
ATOM 698 N N . SER A 1 89 ? 14.794 -4.517 -3.171 1.00 85.00 89 SER A N 1
ATOM 699 C CA . SER A 1 89 ? 14.541 -3.901 -1.877 1.00 85.00 89 SER A CA 1
ATOM 700 C C . SER A 1 89 ? 13.072 -3.505 -1.783 1.00 85.00 89 SER A C 1
ATOM 702 O O . SER A 1 89 ? 12.443 -3.150 -2.778 1.00 85.00 89 SER A O 1
ATOM 704 N N . GLY A 1 90 ? 12.521 -3.593 -0.575 1.00 87.31 90 GLY A N 1
ATOM 705 C CA . GLY A 1 90 ? 11.124 -3.286 -0.293 1.00 87.31 90 GLY A CA 1
ATOM 706 C C . GLY A 1 90 ? 10.978 -2.448 0.970 1.00 87.31 90 GLY A C 1
ATOM 707 O O . GLY A 1 90 ? 11.958 -2.066 1.612 1.00 87.31 90 GLY A O 1
ATOM 708 N N . SER A 1 91 ? 9.734 -2.169 1.340 1.00 87.62 91 SER A N 1
ATOM 709 C CA . SER A 1 91 ? 9.396 -1.445 2.562 1.00 87.62 91 SER A CA 1
ATOM 710 C C . SER A 1 91 ? 8.257 -2.147 3.288 1.00 87.62 91 SER A C 1
ATOM 712 O O . SER A 1 91 ? 7.440 -2.822 2.664 1.00 87.62 91 SER A O 1
ATOM 714 N N . THR A 1 92 ? 8.194 -1.981 4.608 1.00 90.31 92 THR A N 1
ATOM 715 C CA . THR A 1 92 ? 7.029 -2.395 5.392 1.00 90.31 92 THR A CA 1
ATOM 716 C C . THR A 1 92 ? 6.073 -1.220 5.534 1.00 90.31 92 THR A C 1
ATOM 718 O O . THR A 1 92 ? 6.475 -0.057 5.501 1.00 90.31 92 THR A O 1
ATOM 721 N N . ALA A 1 93 ? 4.784 -1.506 5.677 1.00 90.44 93 ALA A N 1
ATOM 722 C CA . ALA A 1 93 ? 3.771 -0.470 5.769 1.00 90.44 93 ALA A CA 1
ATOM 723 C C . ALA A 1 93 ? 2.627 -0.910 6.675 1.00 90.44 93 ALA A C 1
ATOM 725 O O . ALA A 1 93 ? 2.019 -1.956 6.475 1.00 90.44 93 ALA A O 1
ATOM 726 N N . CYS A 1 94 ? 2.302 -0.064 7.648 1.00 91.69 94 CYS A N 1
ATOM 727 C CA . CYS A 1 94 ? 1.161 -0.226 8.536 1.00 91.69 94 CYS A CA 1
ATOM 728 C C . CYS A 1 94 ? 0.273 1.010 8.408 1.00 91.69 94 CYS A C 1
ATOM 730 O O . CYS A 1 94 ? 0.702 2.131 8.685 1.00 91.69 94 CYS A O 1
ATOM 732 N N . VAL A 1 95 ? -0.962 0.807 7.960 1.00 92.31 95 VAL A N 1
ATOM 733 C CA . VAL A 1 95 ? -1.905 1.872 7.626 1.00 92.31 95 VAL A CA 1
ATOM 734 C C . VAL A 1 95 ? -3.124 1.759 8.516 1.00 92.31 95 VAL A C 1
ATOM 736 O O . VAL A 1 95 ? -3.741 0.701 8.605 1.00 92.31 95 VAL A O 1
ATOM 739 N N . ALA A 1 96 ? -3.496 2.876 9.136 1.00 91.62 96 ALA A N 1
ATOM 740 C CA . ALA A 1 96 ? -4.722 3.024 9.901 1.00 91.62 96 ALA A CA 1
ATOM 741 C C . ALA A 1 96 ? -5.646 4.022 9.191 1.00 91.62 96 ALA A C 1
ATOM 743 O O . ALA A 1 96 ? -5.297 5.190 9.035 1.00 91.62 96 ALA A O 1
ATOM 744 N N . VAL A 1 97 ? -6.832 3.573 8.781 1.00 91.75 97 VAL A N 1
ATOM 745 C CA . VAL A 1 97 ? -7.866 4.425 8.180 1.00 91.75 97 VAL A CA 1
ATOM 746 C C . VAL A 1 97 ? -9.019 4.567 9.161 1.00 91.75 97 VAL A C 1
ATOM 748 O O . VAL A 1 97 ? -9.624 3.580 9.575 1.00 91.75 97 VAL A O 1
ATOM 751 N N . ILE A 1 98 ? -9.348 5.806 9.519 1.00 91.50 98 ILE A N 1
ATOM 752 C CA . ILE A 1 98 ? -10.521 6.122 10.335 1.00 91.50 98 ILE A CA 1
ATOM 753 C C . ILE A 1 98 ? -11.601 6.655 9.403 1.00 91.50 98 ILE A C 1
ATOM 755 O O . ILE A 1 98 ? -11.415 7.678 8.748 1.00 91.50 98 ILE A O 1
ATOM 759 N N . ARG A 1 99 ? -12.742 5.967 9.353 1.00 87.00 99 ARG A N 1
ATOM 760 C CA . ARG A 1 99 ? -13.909 6.396 8.579 1.00 87.00 99 ARG A CA 1
ATOM 761 C C . ARG A 1 99 ? -15.142 6.294 9.465 1.00 87.00 99 ARG A C 1
ATOM 763 O O . ARG A 1 99 ? -15.492 5.216 9.944 1.00 87.00 99 ARG A O 1
ATOM 770 N N . HIS A 1 100 ? -15.802 7.425 9.699 1.00 89.25 100 HIS A N 1
ATOM 771 C CA . HIS A 1 100 ? -16.882 7.540 10.683 1.00 89.25 100 HIS A CA 1
ATOM 772 C C . HIS A 1 100 ? -16.436 7.062 12.080 1.00 89.25 100 HIS A C 1
ATOM 774 O O . HIS A 1 100 ? -15.518 7.624 12.667 1.00 89.25 100 HIS A O 1
ATOM 780 N N . LYS A 1 101 ? -17.086 6.027 12.626 1.00 89.88 101 LYS A N 1
ATOM 781 C CA . LYS A 1 101 ? -16.784 5.427 13.937 1.00 89.88 101 LYS A CA 1
ATOM 782 C C . LYS A 1 101 ? -16.048 4.086 13.810 1.00 89.88 101 LYS A C 1
ATOM 784 O O . LYS A 1 101 ? -16.062 3.291 14.747 1.00 89.88 101 LYS A O 1
ATOM 789 N N . GLN A 1 102 ? -15.456 3.816 12.648 1.00 87.44 102 GLN A N 1
ATOM 790 C CA . GLN A 1 102 ? -14.745 2.578 12.346 1.00 87.44 102 GLN A CA 1
ATOM 791 C C . GLN A 1 102 ? -13.260 2.863 12.096 1.00 87.44 102 GLN A C 1
ATOM 793 O O . GLN A 1 102 ? -12.903 3.869 11.484 1.00 87.44 102 GLN A O 1
ATOM 798 N N . LEU A 1 103 ? -12.411 1.961 12.591 1.00 89.25 103 LEU A N 1
ATOM 799 C CA . LEU A 1 103 ? -10.968 1.945 12.372 1.00 89.25 103 LEU A CA 1
ATOM 800 C C . LEU A 1 103 ? -10.629 0.696 11.556 1.00 89.25 103 LEU A C 1
ATOM 802 O O . LEU A 1 103 ? -10.899 -0.418 12.005 1.00 89.25 103 LEU A O 1
ATOM 806 N N . PHE A 1 104 ? -10.014 0.899 10.400 1.00 90.38 104 PHE A N 1
ATOM 807 C CA . PHE A 1 104 ? -9.469 -0.142 9.537 1.00 90.38 104 PHE A CA 1
ATOM 808 C C . PHE A 1 104 ? -7.952 -0.125 9.675 1.00 90.38 104 PHE A C 1
ATOM 810 O O . PHE A 1 104 ? -7.352 0.949 9.685 1.00 90.38 104 PHE A O 1
ATOM 817 N N . VAL A 1 105 ? -7.335 -1.297 9.793 1.00 89.94 105 VAL A N 1
ATOM 818 C CA . VAL A 1 105 ? -5.878 -1.427 9.850 1.00 89.94 105 VAL A CA 1
ATOM 819 C C . VAL A 1 105 ? -5.448 -2.457 8.823 1.00 89.94 105 VAL A C 1
ATOM 821 O O . VAL A 1 105 ? -5.935 -3.583 8.854 1.00 89.94 105 VAL A O 1
ATOM 824 N N . ALA A 1 106 ? -4.531 -2.068 7.945 1.00 90.00 106 ALA A N 1
ATOM 825 C CA . ALA A 1 106 ? -3.901 -2.949 6.973 1.00 90.00 106 ALA A CA 1
ATOM 826 C C . ALA A 1 106 ? -2.384 -2.886 7.154 1.00 90.00 106 ALA A C 1
ATOM 828 O O . ALA A 1 106 ? -1.828 -1.810 7.381 1.00 90.00 106 ALA A O 1
ATOM 829 N N . ASN A 1 107 ? -1.725 -4.039 7.098 1.00 88.38 107 ASN A N 1
ATOM 830 C CA . ASN A 1 107 ? -0.297 -4.152 7.353 1.00 88.38 107 ASN A CA 1
ATOM 831 C C . ASN A 1 107 ? 0.366 -5.080 6.334 1.00 88.38 107 ASN A C 1
ATOM 833 O O . ASN A 1 107 ? -0.126 -6.182 6.105 1.00 88.38 107 ASN A O 1
ATOM 837 N N . ALA A 1 108 ? 1.500 -4.641 5.799 1.00 89.44 108 ALA A N 1
ATOM 838 C CA . ALA A 1 108 ? 2.410 -5.404 4.960 1.00 89.44 108 ALA A CA 1
ATOM 839 C C . ALA A 1 108 ? 3.795 -5.413 5.630 1.00 89.44 108 ALA A C 1
ATOM 841 O O . ALA A 1 108 ? 4.373 -4.355 5.895 1.00 89.44 108 ALA A O 1
ATOM 842 N N . GLY A 1 109 ? 4.315 -6.602 5.941 1.00 89.25 109 GLY A N 1
ATOM 843 C CA . GLY A 1 109 ? 5.569 -6.787 6.680 1.00 89.25 109 GLY A CA 1
ATOM 844 C C . GLY A 1 109 ? 5.398 -6.888 8.202 1.00 89.25 109 GLY A C 1
ATOM 845 O O . GLY A 1 109 ? 4.337 -7.249 8.710 1.00 89.25 109 GLY A O 1
ATOM 846 N N . ASP A 1 110 ? 6.456 -6.587 8.952 1.00 87.25 110 ASP A N 1
ATOM 847 C CA . ASP A 1 110 ? 6.560 -6.813 10.405 1.00 87.25 110 ASP A CA 1
ATOM 848 C C . ASP A 1 110 ? 6.221 -5.584 11.274 1.00 87.25 110 ASP A C 1
ATOM 850 O O . ASP A 1 110 ? 6.292 -5.636 12.509 1.00 87.25 110 ASP A O 1
ATOM 854 N N . SER A 1 111 ? 5.795 -4.488 10.639 1.00 88.94 111 SER A N 1
ATOM 855 C CA . SER A 1 111 ? 5.239 -3.321 11.322 1.00 88.94 111 SER A CA 1
ATOM 856 C C . SER A 1 111 ? 4.017 -3.696 12.178 1.00 88.94 111 SER A C 1
ATOM 858 O O . SER A 1 111 ? 3.318 -4.684 11.944 1.00 88.94 111 SER A O 1
ATOM 860 N N . ARG A 1 112 ? 3.752 -2.918 13.238 1.00 85.25 112 ARG A N 1
ATOM 861 C CA . ARG A 1 112 ? 2.695 -3.229 14.218 1.00 85.25 112 ARG A CA 1
ATOM 862 C C . ARG A 1 112 ? 1.814 -2.023 14.521 1.00 85.25 112 ARG A C 1
ATOM 864 O O . ARG A 1 112 ? 2.310 -0.941 14.814 1.00 85.25 112 ARG A O 1
ATOM 871 N N . CYS A 1 113 ? 0.496 -2.237 14.522 1.00 85.12 113 CYS A N 1
ATOM 872 C CA . CYS A 1 113 ? -0.490 -1.280 15.027 1.00 85.12 113 CYS A CA 1
ATOM 873 C C . CYS A 1 113 ? -0.946 -1.675 16.436 1.00 85.12 113 CYS A C 1
ATOM 875 O O . CYS A 1 113 ? -1.337 -2.823 16.682 1.00 85.12 113 CYS A O 1
ATOM 877 N N . VAL A 1 114 ? -0.937 -0.710 17.354 1.00 87.12 114 VAL A N 1
ATOM 878 C CA . VAL A 1 114 ? -1.371 -0.885 18.741 1.00 87.12 114 VAL A CA 1
ATOM 879 C C . VAL A 1 114 ? -2.488 0.108 19.037 1.00 87.12 114 VAL A C 1
ATOM 881 O O . VAL A 1 114 ? -2.336 1.300 18.786 1.00 87.12 114 VAL A O 1
ATOM 884 N N . ILE A 1 115 ? -3.602 -0.371 19.601 1.00 88.12 115 ILE A N 1
ATOM 885 C CA . ILE A 1 115 ? -4.690 0.495 20.067 1.00 88.12 115 ILE A CA 1
ATOM 886 C C . ILE A 1 115 ? -4.743 0.488 21.592 1.00 88.12 115 ILE A C 1
ATOM 888 O O . ILE A 1 115 ? -4.690 -0.567 22.225 1.00 88.12 115 ILE A O 1
ATOM 892 N N . SER A 1 116 ? -4.892 1.666 22.191 1.00 89.25 116 SER A N 1
ATOM 893 C CA . SER A 1 116 ? -5.160 1.815 23.620 1.00 89.25 116 SER A CA 1
ATOM 894 C C . SER A 1 116 ? -6.555 2.390 23.827 1.00 89.25 116 SER A C 1
ATOM 896 O O . SER A 1 116 ? -6.960 3.329 23.141 1.00 89.25 116 SER A O 1
ATOM 898 N N . ARG A 1 117 ? -7.316 1.823 24.766 1.00 87.00 117 ARG A N 1
ATOM 899 C CA . ARG A 1 117 ? -8.637 2.329 25.150 1.00 87.00 117 ARG A CA 1
ATOM 900 C C . ARG A 1 117 ? -8.788 2.265 26.662 1.00 87.00 117 ARG A C 1
ATOM 902 O O . ARG A 1 117 ? -8.724 1.185 27.237 1.00 87.00 117 ARG A O 1
ATOM 909 N N . LYS A 1 118 ? -9.049 3.421 27.286 1.00 93.31 118 LYS A N 1
ATOM 910 C CA . LYS A 1 118 ? -9.224 3.564 28.746 1.00 93.31 118 LYS A CA 1
ATOM 911 C C . LYS A 1 118 ? -8.034 3.007 29.548 1.00 93.31 118 LYS A C 1
ATOM 913 O O . LYS A 1 118 ? -8.219 2.224 30.471 1.00 93.31 118 LYS A O 1
ATOM 918 N N . GLY A 1 119 ? -6.812 3.360 29.147 1.00 91.19 119 GLY A N 1
ATOM 919 C CA . GLY A 1 119 ? -5.584 2.906 29.813 1.00 91.19 119 GLY A CA 1
ATOM 920 C C . GLY A 1 119 ? -5.218 1.437 29.569 1.00 91.19 119 GLY A C 1
ATOM 921 O O . GLY A 1 119 ? -4.193 0.988 30.065 1.00 91.19 119 GLY A O 1
ATOM 922 N N . GLN A 1 120 ? -6.010 0.690 28.791 1.00 88.38 120 GLN A N 1
ATOM 923 C CA . GLN A 1 120 ? -5.708 -0.692 28.428 1.00 88.38 120 GLN A CA 1
ATOM 924 C C . GLN A 1 120 ? -5.253 -0.794 26.975 1.00 88.38 120 GLN A C 1
ATOM 926 O O . GLN A 1 120 ? -5.952 -0.358 26.056 1.00 88.38 120 GLN A O 1
ATOM 931 N N . VAL A 1 121 ? -4.097 -1.420 26.772 1.00 84.38 121 VAL A N 1
ATOM 932 C CA . VAL A 1 121 ? -3.547 -1.709 25.449 1.00 84.38 121 VAL A CA 1
ATOM 933 C C . VAL A 1 121 ? -4.159 -2.999 24.916 1.00 84.38 121 VAL A C 1
ATOM 935 O O . VAL A 1 121 ? -4.091 -4.045 25.553 1.00 84.38 121 VAL A O 1
ATOM 938 N N . LYS A 1 122 ? -4.724 -2.942 23.712 1.00 76.00 122 LYS A N 1
ATOM 939 C CA . LYS A 1 122 ? -5.084 -4.128 22.938 1.00 76.00 122 LYS A CA 1
ATOM 940 C C . LYS A 1 122 ? -4.012 -4.325 21.878 1.00 76.00 122 LYS A C 1
ATOM 942 O O . LYS A 1 122 ? -3.971 -3.630 20.864 1.00 76.00 122 LYS A O 1
ATOM 947 N N . HIS A 1 123 ? -3.107 -5.251 22.161 1.00 59.53 123 HIS A N 1
ATOM 948 C CA . HIS A 1 123 ? -2.061 -5.646 21.232 1.00 59.53 123 HIS A CA 1
ATOM 949 C C . HIS A 1 123 ? -2.671 -6.573 20.167 1.00 59.53 123 HIS A C 1
ATOM 951 O O . HIS A 1 123 ? -3.375 -7.517 20.523 1.00 59.53 123 HIS A O 1
ATOM 957 N N . ARG A 1 124 ? -2.390 -6.297 18.883 1.00 55.09 124 ARG A N 1
ATOM 958 C CA . ARG A 1 124 ? -2.877 -6.998 17.672 1.00 55.09 124 ARG A CA 1
ATOM 959 C C . ARG A 1 124 ? -4.267 -6.563 17.172 1.00 55.09 124 ARG A C 1
ATOM 961 O O . ARG A 1 124 ? -5.252 -7.288 17.293 1.00 55.09 124 ARG A O 1
ATOM 968 N N . LEU A 1 125 ? -4.327 -5.414 16.491 1.00 53.50 125 LEU A N 1
ATOM 969 C CA . LEU A 1 125 ? -5.372 -5.162 15.489 1.00 53.50 125 LEU A CA 1
ATOM 970 C C . LEU A 1 125 ? -4.966 -5.854 14.180 1.00 53.50 125 LEU A C 1
ATOM 972 O O . LEU A 1 125 ? -4.418 -5.240 13.278 1.00 53.50 125 LEU A O 1
ATOM 976 N N . VAL A 1 126 ? -5.206 -7.162 14.100 1.00 51.53 126 VAL A N 1
ATOM 977 C CA . VAL A 1 126 ? -5.297 -7.867 12.814 1.00 51.53 126 VAL A CA 1
ATOM 978 C C . VAL A 1 126 ? -6.731 -8.358 12.730 1.00 51.53 126 VAL A C 1
ATOM 980 O O . VAL A 1 126 ? -7.046 -9.494 13.073 1.00 51.53 126 VAL A O 1
ATOM 983 N N . ARG A 1 127 ? -7.650 -7.456 12.390 1.00 40.41 127 ARG A N 1
ATOM 984 C CA . ARG A 1 127 ? -8.977 -7.860 11.927 1.00 40.41 127 ARG A CA 1
ATOM 985 C C . ARG A 1 127 ? -9.116 -7.349 10.503 1.00 40.41 127 ARG A C 1
ATOM 987 O O . ARG A 1 127 ? -9.352 -6.168 10.299 1.00 40.41 127 ARG A O 1
ATOM 994 N N . HIS A 1 128 ? -8.911 -8.301 9.591 1.00 40.53 128 HIS A N 1
ATOM 995 C CA . HIS A 1 128 ? -8.965 -8.222 8.131 1.00 40.53 128 HIS A CA 1
ATOM 996 C C . HIS A 1 128 ? -7.924 -7.309 7.477 1.00 40.53 128 HIS A C 1
ATOM 998 O O . HIS A 1 128 ? -8.212 -6.168 7.154 1.00 40.53 128 HIS A O 1
ATOM 1004 N N . PHE A 1 129 ? -6.713 -7.833 7.287 1.00 41.00 129 PHE A N 1
ATOM 1005 C CA . PHE A 1 129 ? -6.138 -8.124 5.965 1.00 41.00 129 PHE A CA 1
ATOM 1006 C C . PHE A 1 129 ? -4.726 -8.674 6.181 1.00 41.00 129 PHE A C 1
ATOM 1008 O O . PHE A 1 129 ? -3.817 -7.959 6.591 1.00 41.00 129 PHE A O 1
ATOM 1015 N N . GLN A 1 130 ? -4.590 -9.982 5.979 1.00 35.41 130 GLN A N 1
ATOM 1016 C CA . GLN A 1 130 ? -3.311 -10.658 5.835 1.00 35.41 130 GLN A CA 1
ATOM 1017 C C . GLN A 1 130 ? -3.040 -10.635 4.327 1.00 35.41 130 GLN A C 1
ATOM 1019 O O . GLN A 1 130 ? -3.733 -11.317 3.575 1.00 35.41 130 GLN A O 1
ATOM 1024 N N . VAL A 1 131 ? -2.151 -9.753 3.876 1.00 39.53 131 VAL A N 1
ATOM 1025 C CA . VAL A 1 131 ? -1.544 -9.881 2.546 1.00 39.53 131 VAL A CA 1
ATOM 1026 C C . VAL A 1 131 ? -0.314 -10.772 2.742 1.00 39.53 131 VAL A C 1
ATOM 1028 O O . VAL A 1 131 ? 0.357 -10.635 3.766 1.00 39.53 131 VAL A O 1
ATOM 1031 N N . PHE A 1 132 ? -0.175 -11.752 1.846 1.00 40.38 132 PHE A N 1
ATOM 1032 C CA . PHE A 1 132 ? 0.688 -12.937 1.923 1.00 40.38 132 PHE A CA 1
ATOM 1033 C C . PHE A 1 132 ? 2.140 -12.661 2.321 1.00 40.38 132 PHE A C 1
ATOM 1035 O O . PHE A 1 132 ? 2.699 -11.648 1.851 1.00 40.38 132 PHE A O 1
#

Sequence (132 aa):
YLHQQVLSNEAYAAGDVGTSLQKSFFRMDEMMQGQRGWRELAILGDKINKFSGMIEGFIWSPRSGDSANKPDAWDFEEGPHSDFPGPNSGSTACVAVIRHKQLFVANAGDSRCVISRKGQVKHRLVRHFQVF

pLDDT: mean 79.33, std 18.07, range [35.41, 95.06]

InterPro domains:
  IPR001932 PPM-type phosphatase-like domain [PF00481] (88-125)
  IPR001932 PPM-type phosphatase-like domain [PS51746] (1-132)
  IPR036457 PPM-type phosphatase-like domain superfamily [G3DSA:3.60.40.10] (1-129)
  IPR036457 PPM-type phosphatase-like domain superfamily [SSF81606] (9-123)

Organism: Noccaea caerulescens (NCBI:txid107243)